Protein AF-X1RA39-F1 (afdb_monomer_lite)

InterPro domains:
  IPR023093 ScpA-like, C-terminal [G3DSA:1.10.10.580] (5-62)

Secondary structure (DSSP, 8-state):
--HHHHHHH-TT--EEEHHHHH-S-HHHHHHHHHHHHHHHHTTSEEEEESSTTPPEEEEEHHHHHHHH--TTHHHHHHHHHHHHHS-HHHHHHHHHHHHHHHSTTTTT--

Sequence (110 aa):
MSTTCHFEENKGKKKVSYTEFVGNNREEKIISFAPLLHLETQKKVWLEQEAHFEEIHIWLKEVYFKHKGDPYADLKEEFEKEIEELDDEKKQRLQEINKDFENPLGEMFG

pLDDT: mean 78.99, std 12.91, range [43.66, 90.62]

Radius of gyration: 20.63 Å; chains: 1; bounding box: 56×27×49 Å

Foldseek 3Di:
DDPVVVCVVCVPPQKDWLCRVQPDDPVSSVVVVVVLVVCVVVVQWPWDDPDPPDIIIIGGNVSCCVPVNDPCPVVVVVVVVVLVPDDPVVVVVVVVVVVCVVCVCPVVPD

Structure (mmCIF, N/CA/C/O backbone):
data_AF-X1RA39-F1
#
_entry.id   AF-X1RA39-F1
#
loop_
_atom_site.group_PDB
_atom_site.id
_atom_site.type_symbol
_atom_site.label_atom_id
_atom_site.label_alt_id
_atom_site.label_comp_id
_atom_site.label_asym_id
_atom_site.label_entity_id
_atom_site.label_seq_id
_atom_site.pdbx_PDB_ins_code
_atom_site.Cartn_x
_atom_site.Cartn_y
_atom_site.Cartn_z
_atom_site.occupancy
_atom_site.B_iso_or_equiv
_atom_site.auth_seq_id
_atom_site.auth_comp_id
_atom_site.auth_asym_id
_atom_site.auth_atom_id
_atom_site.pdbx_PDB_model_num
ATOM 1 N N . MET A 1 1 ? -5.754 -5.634 20.865 1.00 44.84 1 MET A N 1
ATOM 2 C CA . MET A 1 1 ? -5.440 -6.982 20.342 1.00 44.84 1 MET A CA 1
ATOM 3 C C . MET A 1 1 ? -4.268 -6.851 19.382 1.00 44.84 1 MET A C 1
ATOM 5 O O . MET A 1 1 ? -4.281 -5.930 18.578 1.00 44.84 1 MET A O 1
ATOM 9 N N . SER A 1 2 ? -3.231 -7.681 19.520 1.00 43.66 2 SER A N 1
ATOM 10 C CA . SER A 1 2 ? -2.044 -7.631 18.652 1.00 43.66 2 SER A CA 1
ATOM 11 C C . SER A 1 2 ? -2.384 -8.222 17.281 1.00 43.66 2 SER A C 1
ATOM 13 O O . SER A 1 2 ? -2.970 -9.302 17.218 1.00 43.66 2 SER A O 1
ATOM 15 N N . THR A 1 3 ? -2.022 -7.534 16.196 1.00 44.81 3 THR A N 1
ATOM 16 C CA . THR A 1 3 ? -2.280 -7.924 14.792 1.00 44.81 3 THR A CA 1
ATOM 17 C C . THR A 1 3 ? -1.818 -9.341 14.445 1.00 44.81 3 THR A C 1
ATOM 19 O O . THR A 1 3 ? -2.388 -9.974 13.560 1.00 44.81 3 THR A O 1
ATOM 22 N N . THR A 1 4 ? -0.819 -9.859 15.157 1.00 48.59 4 THR A N 1
ATOM 23 C CA . THR A 1 4 ? -0.231 -11.184 14.939 1.00 48.59 4 THR A CA 1
ATOM 24 C C . THR A 1 4 ? -1.196 -12.335 15.256 1.00 48.59 4 THR A C 1
ATOM 26 O O . THR A 1 4 ? -1.247 -13.301 14.503 1.00 48.59 4 THR A O 1
ATOM 29 N N . CYS A 1 5 ? -2.038 -12.218 16.293 1.00 45.53 5 CYS A N 1
ATOM 30 C CA . CYS A 1 5 ? -2.901 -13.326 16.732 1.00 45.53 5 CYS A CA 1
ATOM 31 C C . CYS A 1 5 ? -3.998 -13.679 15.712 1.00 45.53 5 CYS A C 1
ATOM 33 O O . CYS A 1 5 ? -4.297 -14.852 15.509 1.00 45.53 5 CYS A O 1
ATOM 35 N N . HIS A 1 6 ? -4.580 -12.689 15.025 1.00 54.72 6 HIS A N 1
ATOM 36 C CA . HIS A 1 6 ? -5.727 -12.936 14.141 1.00 54.72 6 HIS A CA 1
ATOM 37 C C . HIS A 1 6 ? -5.356 -13.747 12.887 1.00 54.72 6 HIS A C 1
ATOM 39 O O . HIS A 1 6 ? -6.110 -14.629 12.467 1.00 54.72 6 HIS A O 1
ATOM 45 N N . PHE A 1 7 ? -4.177 -13.484 12.313 1.00 56.09 7 PHE A N 1
ATOM 46 C CA . PHE A 1 7 ? -3.678 -14.193 11.130 1.00 56.09 7 PHE A CA 1
ATOM 47 C C . PHE A 1 7 ? -3.027 -15.543 11.469 1.00 56.09 7 PHE A C 1
ATOM 49 O O . PHE A 1 7 ? -3.037 -16.447 10.634 1.00 56.09 7 PHE A O 1
ATOM 56 N N . GLU A 1 8 ? -2.505 -15.715 12.687 1.00 56.22 8 GLU A N 1
ATOM 57 C CA . GLU A 1 8 ? -1.970 -16.999 13.158 1.00 56.22 8 GLU A CA 1
ATOM 58 C C . GLU A 1 8 ? -3.078 -18.009 13.498 1.00 56.22 8 GLU A C 1
ATOM 60 O O . GLU A 1 8 ? -2.957 -19.192 13.168 1.00 56.22 8 GLU A O 1
ATOM 65 N N . GLU A 1 9 ? -4.184 -17.549 14.094 1.00 51.72 9 GLU A N 1
ATOM 66 C CA . GLU A 1 9 ? -5.324 -18.396 14.475 1.00 51.72 9 GLU A CA 1
ATOM 67 C C . GLU A 1 9 ? -6.220 -18.766 13.282 1.00 51.72 9 GLU A C 1
ATOM 69 O O . GLU A 1 9 ? -6.825 -19.838 13.266 1.00 51.72 9 GLU A O 1
ATOM 74 N N . ASN A 1 10 ? -6.262 -17.934 12.235 1.00 54.22 10 ASN A N 1
ATOM 75 C CA . ASN A 1 10 ? -7.039 -18.186 11.023 1.00 54.22 10 ASN A CA 1
ATOM 76 C C . ASN A 1 10 ? -6.136 -18.376 9.798 1.00 54.22 10 ASN A C 1
ATOM 78 O O . ASN A 1 10 ? -6.217 -17.612 8.838 1.00 54.22 10 ASN A O 1
ATOM 82 N N . LYS A 1 11 ? -5.349 -19.460 9.769 1.00 50.12 11 LYS A N 1
ATOM 83 C CA . LYS A 1 11 ? -4.498 -19.856 8.619 1.00 50.12 11 LYS A CA 1
ATOM 84 C C . LYS A 1 11 ? -5.218 -19.914 7.254 1.00 50.12 11 LYS A C 1
ATOM 86 O O . LYS A 1 11 ? -4.559 -20.001 6.220 1.00 50.12 11 LYS A O 1
ATOM 91 N N . GLY A 1 12 ? -6.555 -19.887 7.235 1.00 50.47 12 GLY A N 1
ATOM 92 C CA . GLY A 1 12 ? -7.385 -19.809 6.029 1.00 50.47 12 GLY A CA 1
ATOM 93 C C . GLY A 1 12 ? -7.980 -18.427 5.706 1.00 50.47 12 GLY A C 1
ATOM 94 O O . GLY A 1 12 ? -8.373 -18.217 4.558 1.00 50.47 12 GLY A O 1
ATOM 95 N N . LYS A 1 13 ? -8.048 -17.477 6.656 1.00 54.97 13 LYS A N 1
ATOM 96 C CA . LYS A 1 13 ? -8.584 -16.128 6.404 1.00 54.97 13 LYS A CA 1
ATOM 97 C C . LYS A 1 13 ? -7.475 -15.232 5.863 1.00 54.97 13 LYS A C 1
ATOM 99 O O . LYS A 1 13 ? -6.593 -14.770 6.574 1.00 54.97 13 LYS A O 1
ATOM 104 N N . LYS A 1 14 ? -7.534 -15.013 4.555 1.00 65.56 14 LYS A N 1
ATOM 105 C CA . LYS A 1 14 ? -6.525 -14.288 3.769 1.00 65.56 14 LYS A CA 1
ATOM 106 C C . LYS A 1 14 ? -6.702 -12.767 3.797 1.00 65.56 14 LYS A C 1
ATOM 108 O O . LYS A 1 14 ? -5.810 -12.051 3.352 1.00 65.56 14 LYS A O 1
ATOM 113 N N . LYS A 1 15 ? -7.837 -12.308 4.330 1.00 74.94 15 LYS A N 1
ATOM 114 C CA . LYS A 1 15 ? -8.224 -10.908 4.489 1.00 74.94 15 LYS A CA 1
ATOM 115 C C . LYS A 1 15 ? -9.058 -10.732 5.756 1.00 74.94 15 LYS A C 1
ATOM 117 O O . LYS A 1 15 ? -9.774 -11.659 6.138 1.00 74.94 15 LYS A O 1
ATOM 122 N N . VAL A 1 16 ? -8.994 -9.547 6.350 1.00 86.25 16 VAL A N 1
ATOM 123 C CA . VAL A 1 16 ? -9.861 -9.108 7.455 1.00 86.25 16 VAL A CA 1
ATOM 124 C C . VAL A 1 16 ? -10.487 -7.768 7.075 1.00 86.25 16 VAL A C 1
ATOM 126 O O . VAL A 1 16 ? -9.822 -6.946 6.441 1.00 86.25 16 VAL A O 1
ATOM 129 N N . SER A 1 17 ? -11.765 -7.551 7.391 1.00 88.12 17 SER A N 1
ATOM 130 C CA . SER A 1 17 ? -12.368 -6.232 7.181 1.00 88.12 17 SER A CA 1
ATOM 131 C C . SER A 1 17 ? -11.874 -5.258 8.246 1.00 88.12 17 SER A C 1
ATOM 133 O O . SER A 1 17 ? -11.597 -5.631 9.389 1.00 88.12 17 SER A O 1
ATOM 135 N N . TYR A 1 18 ? -11.756 -3.990 7.882 1.00 88.62 18 TYR A N 1
ATOM 136 C CA . TYR A 1 18 ? -11.321 -2.949 8.797 1.00 88.62 18 TYR A CA 1
ATOM 137 C C . TYR A 1 18 ? -12.295 -2.798 9.975 1.00 88.62 18 TYR A C 1
ATOM 139 O O . TYR A 1 18 ? -11.864 -2.670 11.124 1.00 88.62 18 TYR A O 1
ATOM 147 N N . THR A 1 19 ? -13.600 -2.919 9.716 1.00 88.12 19 THR A N 1
ATOM 148 C CA . THR A 1 19 ? -14.624 -2.956 10.768 1.00 88.12 19 THR A CA 1
ATOM 149 C C . THR A 1 19 ? -14.457 -4.145 11.730 1.00 88.12 19 THR A C 1
ATOM 151 O O . THR A 1 19 ? -14.624 -3.959 12.934 1.00 88.12 19 THR A O 1
ATOM 154 N N . GLU A 1 20 ? -14.088 -5.343 11.254 1.00 86.38 20 GLU A N 1
ATOM 155 C CA . GLU A 1 20 ? -13.796 -6.506 12.121 1.00 86.38 20 GLU A CA 1
ATOM 156 C C . GLU A 1 20 ? -12.519 -6.286 12.944 1.00 86.38 20 GLU A C 1
ATOM 158 O O . GLU A 1 20 ? -12.461 -6.670 14.110 1.00 86.38 20 GLU A O 1
ATOM 163 N N . PHE A 1 21 ? -11.511 -5.633 12.359 1.00 84.50 21 PHE A N 1
ATOM 164 C CA . PHE A 1 21 ? -10.217 -5.408 13.001 1.00 84.50 21 PHE A CA 1
ATOM 165 C C . PHE A 1 21 ? -10.268 -4.372 14.134 1.00 84.50 21 PHE A C 1
ATOM 167 O O . PHE A 1 21 ? -9.655 -4.577 15.183 1.00 84.50 21 PHE A O 1
ATOM 174 N N . VAL A 1 22 ? -10.978 -3.260 13.928 1.00 84.94 22 VAL A N 1
ATOM 175 C CA . VAL A 1 22 ? -11.016 -2.144 14.889 1.00 84.94 22 VAL A CA 1
ATOM 176 C C . VAL A 1 22 ? -12.275 -2.155 15.757 1.00 84.94 22 VAL A C 1
ATOM 178 O O . VAL A 1 22 ? -12.256 -1.666 16.882 1.00 84.94 22 VAL A O 1
ATOM 181 N N . GLY A 1 23 ? -13.377 -2.715 15.261 1.00 82.75 23 GLY A N 1
ATOM 182 C CA . GLY A 1 23 ? -14.676 -2.666 15.925 1.00 82.75 23 GLY A CA 1
ATOM 183 C C . GLY A 1 23 ? -15.468 -1.386 15.626 1.00 82.75 23 GLY A C 1
ATOM 184 O O . GLY A 1 23 ? -15.256 -0.696 14.627 1.00 82.75 23 GLY A O 1
ATOM 185 N N . ASN A 1 24 ? -16.442 -1.075 16.489 1.00 79.44 24 ASN A N 1
ATOM 186 C CA . ASN A 1 24 ? -17.454 -0.037 16.236 1.00 79.44 24 ASN A CA 1
ATOM 187 C C . ASN A 1 24 ? -17.177 1.324 16.893 1.00 79.44 24 ASN A C 1
ATOM 189 O O . ASN A 1 24 ? -17.959 2.256 16.696 1.00 79.44 24 ASN A O 1
ATOM 193 N N . ASN A 1 25 ? -16.083 1.481 17.641 1.00 87.88 25 ASN A N 1
ATOM 194 C CA . ASN A 1 25 ? -15.762 2.758 18.271 1.00 87.88 25 ASN A CA 1
ATOM 195 C C . ASN A 1 25 ? -15.141 3.736 17.255 1.00 87.88 25 ASN A C 1
ATOM 197 O O . ASN A 1 25 ? -14.152 3.434 16.588 1.00 87.88 25 ASN A O 1
ATOM 201 N N . ARG A 1 26 ? -15.720 4.937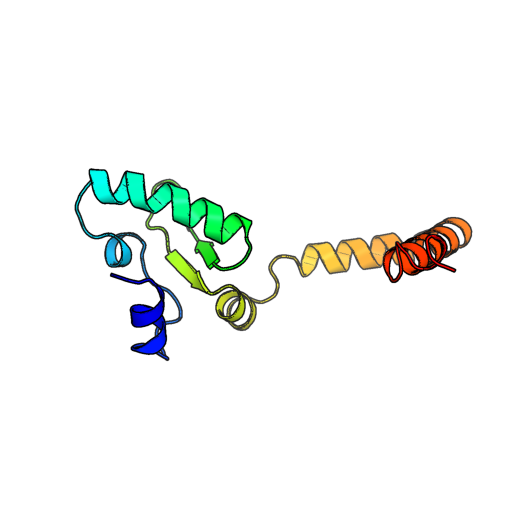 17.142 1.00 85.00 26 ARG A N 1
ATOM 202 C CA . ARG A 1 26 ? -15.269 5.983 16.213 1.00 85.00 26 ARG A CA 1
ATOM 203 C C . ARG A 1 26 ? -13.840 6.447 16.498 1.00 85.00 26 ARG A C 1
ATOM 205 O O . ARG A 1 26 ? -13.092 6.697 15.557 1.00 85.00 26 ARG A O 1
ATOM 212 N N . GLU A 1 27 ? -13.472 6.584 17.766 1.00 88.06 27 GLU A N 1
ATOM 213 C CA . GLU A 1 27 ? -12.137 7.052 18.154 1.00 88.06 27 GLU A CA 1
ATOM 214 C C . GLU A 1 27 ? -11.077 6.008 17.806 1.00 88.06 27 GLU A C 1
ATOM 216 O O . GLU A 1 27 ? -10.061 6.331 17.191 1.00 88.06 27 GLU A O 1
ATOM 221 N N . GLU A 1 28 ? -11.362 4.739 18.101 1.00 85.44 28 GLU A N 1
ATOM 222 C CA . GLU A 1 28 ? -10.470 3.627 17.773 1.00 85.44 28 GLU A CA 1
ATOM 223 C C . GLU A 1 28 ? -10.277 3.484 16.267 1.00 85.44 28 GLU A C 1
ATOM 225 O O . GLU A 1 28 ? -9.152 3.226 15.840 1.00 85.44 28 GLU A O 1
ATOM 230 N N . LYS A 1 29 ? -11.319 3.730 15.455 1.00 86.25 29 LYS A N 1
ATOM 231 C CA . LYS A 1 29 ? -11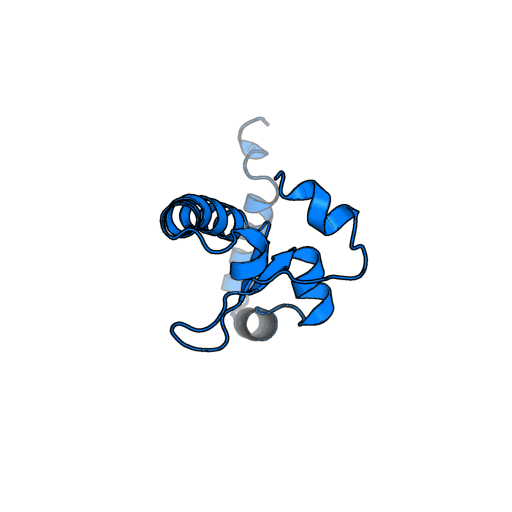.196 3.798 13.989 1.00 86.25 29 LYS A CA 1
ATOM 232 C C . LYS A 1 29 ? -10.140 4.827 13.589 1.00 86.25 29 LYS A C 1
ATOM 234 O O . LYS A 1 29 ? -9.129 4.486 12.981 1.00 86.25 29 LYS A O 1
ATOM 239 N N . ILE A 1 30 ? -10.301 6.075 14.015 1.00 86.31 30 ILE A N 1
ATOM 240 C CA . ILE A 1 30 ? -9.368 7.150 13.642 1.00 86.31 30 ILE A CA 1
ATOM 241 C C . ILE A 1 30 ? -7.933 6.818 14.083 1.00 86.31 30 ILE A C 1
ATOM 243 O O . ILE A 1 30 ? -7.002 6.924 13.283 1.00 86.31 30 ILE A O 1
ATOM 247 N N . ILE A 1 31 ? -7.760 6.360 15.325 1.00 88.38 31 ILE A N 1
ATOM 248 C CA . ILE A 1 31 ? -6.442 6.051 15.896 1.00 88.38 31 ILE A CA 1
ATOM 249 C C . ILE A 1 31 ? -5.792 4.854 15.195 1.00 88.38 31 ILE A C 1
ATOM 251 O O . ILE A 1 31 ? -4.585 4.866 14.968 1.00 88.38 31 ILE A O 1
ATOM 255 N N . SER A 1 32 ? -6.572 3.839 14.821 1.00 86.88 32 SER A N 1
ATOM 256 C CA . SER A 1 32 ? -6.069 2.623 14.169 1.00 86.88 32 SER A CA 1
ATOM 257 C C . SER A 1 32 ? -5.817 2.807 12.674 1.00 86.88 32 SER A C 1
ATOM 259 O O . SER A 1 32 ? -5.061 2.040 12.081 1.00 86.88 32 SER A O 1
ATOM 261 N N . PHE A 1 33 ? -6.417 3.821 12.044 1.00 89.50 33 PHE A N 1
ATOM 262 C CA . PHE A 1 33 ? -6.252 4.051 10.610 1.00 89.50 33 PHE A CA 1
ATOM 263 C C . PHE A 1 33 ? -4.851 4.559 10.254 1.00 89.50 33 PHE A C 1
ATOM 265 O O . PHE A 1 33 ? -4.205 4.024 9.355 1.00 89.50 33 PHE A O 1
ATOM 272 N N . ALA A 1 34 ? -4.339 5.540 11.002 1.00 89.25 34 ALA A N 1
ATOM 273 C CA . ALA A 1 34 ? -2.998 6.080 10.785 1.00 89.25 34 ALA A CA 1
ATOM 274 C C . ALA A 1 34 ? -1.894 4.997 10.779 1.00 89.25 34 ALA A C 1
ATOM 276 O O . ALA A 1 34 ? -1.141 4.940 9.805 1.00 89.25 34 ALA A O 1
ATOM 277 N N . PRO A 1 35 ? -1.768 4.105 11.781 1.00 90.12 35 PRO A N 1
ATOM 278 C CA . PRO A 1 35 ? -0.745 3.063 11.762 1.00 90.12 35 PRO A CA 1
ATOM 279 C C . PRO A 1 35 ? -0.949 2.040 10.635 1.00 90.12 35 PRO A C 1
ATOM 281 O O . PRO A 1 35 ? 0.043 1.540 10.109 1.00 90.12 35 PRO A O 1
ATOM 284 N N . LEU A 1 36 ? -2.185 1.759 10.201 1.00 89.38 36 LEU A N 1
ATOM 285 C CA . LEU A 1 36 ? -2.426 0.887 9.043 1.00 89.38 36 LEU A CA 1
ATOM 286 C C . LEU A 1 36 ? -1.884 1.488 7.742 1.00 89.38 36 L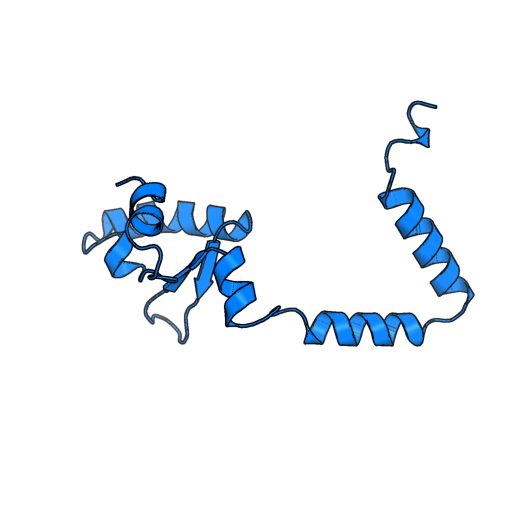EU A C 1
ATOM 288 O O . LEU A 1 36 ? -1.226 0.775 6.988 1.00 89.38 36 LEU A O 1
ATOM 292 N N . LEU A 1 37 ? -2.054 2.796 7.525 1.00 90.00 37 LEU A N 1
ATOM 293 C CA . LEU A 1 37 ? -1.448 3.494 6.382 1.00 90.00 37 LEU A CA 1
ATOM 294 C C . LEU A 1 37 ? 0.087 3.422 6.406 1.00 90.00 37 LEU A C 1
ATOM 296 O O . LEU A 1 37 ? 0.735 3.250 5.372 1.00 90.00 37 LEU A O 1
ATOM 300 N N . HIS A 1 38 ? 0.692 3.503 7.595 1.00 90.50 38 HIS A N 1
ATOM 301 C CA . HIS A 1 38 ? 2.141 3.340 7.735 1.00 90.50 38 HIS A CA 1
ATOM 302 C C . HIS A 1 38 ? 2.576 1.907 7.397 1.00 90.50 38 HIS A C 1
ATOM 304 O O . HIS A 1 38 ? 3.604 1.714 6.749 1.00 90.50 38 HIS A O 1
ATOM 310 N N . LEU A 1 39 ? 1.802 0.896 7.801 1.00 88.44 39 LEU A N 1
ATOM 311 C CA . LEU A 1 39 ? 2.086 -0.508 7.487 1.00 88.44 39 LEU A CA 1
ATOM 312 C C . LEU A 1 39 ? 1.941 -0.815 5.991 1.00 88.44 39 LEU A C 1
ATOM 314 O O . LEU A 1 39 ? 2.728 -1.601 5.454 1.00 88.44 39 LEU A O 1
ATOM 318 N N . GLU A 1 40 ? 0.972 -0.194 5.320 1.00 87.44 40 GLU A N 1
ATOM 319 C CA . GLU A 1 40 ? 0.818 -0.269 3.866 1.00 87.44 40 GLU A CA 1
ATOM 320 C C . GLU A 1 40 ? 2.003 0.390 3.153 1.00 87.44 40 GLU A C 1
ATOM 322 O O . GLU A 1 40 ? 2.627 -0.225 2.288 1.00 87.44 40 GLU A O 1
ATOM 327 N N . THR A 1 41 ? 2.404 1.587 3.593 1.00 87.75 41 THR A N 1
ATOM 328 C CA . THR A 1 41 ? 3.592 2.288 3.072 1.00 87.75 41 THR A CA 1
ATOM 329 C C . THR A 1 41 ? 4.866 1.452 3.248 1.00 87.75 41 THR A C 1
ATOM 331 O O . THR A 1 41 ? 5.707 1.380 2.353 1.00 87.75 41 THR A O 1
ATOM 334 N N . GLN A 1 42 ? 4.997 0.743 4.375 1.00 88.38 42 GLN A N 1
ATOM 335 C CA . GLN A 1 42 ? 6.088 -0.208 4.632 1.00 88.38 42 GLN A CA 1
ATOM 336 C C . GLN A 1 42 ? 5.961 -1.520 3.844 1.00 88.38 42 GLN A C 1
ATOM 338 O O . GLN A 1 42 ? 6.783 -2.422 4.015 1.00 88.38 42 GLN A O 1
ATOM 343 N N . LYS A 1 43 ? 4.943 -1.649 2.988 1.00 83.44 43 LYS A N 1
ATOM 344 C CA . LYS A 1 43 ? 4.666 -2.823 2.164 1.00 83.44 43 LYS A CA 1
ATOM 345 C C . LYS A 1 43 ? 4.520 -4.108 2.993 1.00 83.44 43 LYS A C 1
ATOM 347 O O . LYS A 1 43 ? 4.936 -5.172 2.540 1.00 83.44 43 LYS A O 1
ATOM 352 N N . LYS A 1 44 ? 3.966 -4.029 4.207 1.00 83.88 44 LYS A N 1
ATOM 353 C CA . LYS A 1 44 ? 3.687 -5.207 5.057 1.00 83.88 44 LYS A CA 1
ATOM 354 C C . LYS A 1 44 ? 2.270 -5.728 4.848 1.00 83.88 44 LYS A C 1
ATOM 356 O O . LYS A 1 44 ? 2.038 -6.936 4.810 1.00 83.88 44 LYS A O 1
ATOM 361 N N . VAL A 1 45 ? 1.340 -4.799 4.679 1.00 86.56 45 VAL A N 1
ATOM 362 C CA . VAL A 1 45 ? -0.069 -5.067 4.401 1.00 86.56 45 VAL A CA 1
ATOM 363 C C . VAL A 1 45 ? -0.469 -4.378 3.104 1.00 86.56 45 VAL A C 1
ATOM 365 O O . VAL A 1 45 ? 0.252 -3.514 2.610 1.00 86.56 45 VAL A O 1
ATOM 368 N N . TRP A 1 46 ? -1.602 -4.784 2.556 1.00 87.19 46 TRP A N 1
ATOM 369 C CA . TRP A 1 46 ? -2.227 -4.164 1.400 1.00 87.19 46 TRP A CA 1
ATOM 370 C C . TRP A 1 46 ? -3.660 -3.800 1.775 1.00 87.19 46 TRP A C 1
ATOM 372 O O . TRP A 1 46 ? -4.392 -4.668 2.263 1.00 87.19 46 TRP A O 1
ATOM 382 N N . LEU A 1 47 ? -4.042 -2.534 1.604 1.00 89.31 47 LEU A N 1
ATOM 383 C CA . LEU A 1 47 ? -5.406 -2.082 1.850 1.00 89.31 47 LEU A CA 1
ATOM 384 C C . LEU A 1 47 ? -6.160 -2.080 0.520 1.00 89.31 47 LEU A C 1
ATOM 386 O O . LEU A 1 47 ? -5.720 -1.509 -0.471 1.00 89.31 47 LEU A O 1
ATOM 390 N N . GLU A 1 48 ? -7.300 -2.756 0.483 1.00 88.06 48 GLU A N 1
ATOM 391 C CA . GLU A 1 48 ? -8.148 -2.844 -0.701 1.00 88.06 48 GLU A CA 1
ATOM 392 C C . GLU A 1 48 ? -9.511 -2.216 -0.406 1.00 88.06 48 GLU A C 1
ATOM 394 O O . GLU A 1 48 ? -10.167 -2.572 0.573 1.00 88.06 48 GLU A O 1
ATOM 399 N N . GLN A 1 49 ? -9.940 -1.296 -1.268 1.00 90.31 49 GLN A N 1
ATOM 400 C CA . GLN A 1 49 ? -11.248 -0.653 -1.213 1.00 90.31 49 GLN A CA 1
ATOM 401 C C . GLN A 1 49 ? -11.853 -0.663 -2.622 1.00 90.31 49 GLN A C 1
ATOM 403 O O . GLN A 1 49 ? -11.277 -0.095 -3.546 1.00 90.31 49 GLN A O 1
ATOM 408 N N . GLU A 1 50 ? -12.998 -1.329 -2.792 1.00 86.75 50 GLU A N 1
ATOM 409 C CA . GLU A 1 50 ? -13.625 -1.520 -4.112 1.00 86.75 50 GLU A CA 1
ATOM 410 C C . GLU A 1 50 ? -14.333 -0.254 -4.630 1.00 86.75 50 GLU A C 1
ATOM 412 O O . GLU A 1 50 ? -14.351 -0.014 -5.835 1.00 86.75 50 GLU A O 1
ATOM 417 N N . ALA A 1 51 ? -14.889 0.577 -3.739 1.00 89.81 51 ALA A N 1
ATOM 418 C CA . ALA A 1 51 ? -15.562 1.830 -4.092 1.00 89.81 51 ALA A CA 1
ATOM 419 C C . ALA A 1 51 ? -15.355 2.921 -3.025 1.00 89.81 51 ALA A C 1
ATOM 421 O O . ALA A 1 51 ? -14.981 2.647 -1.884 1.00 89.81 51 ALA A O 1
ATOM 422 N N . HIS A 1 52 ? -15.599 4.184 -3.385 1.00 87.25 52 HIS A N 1
ATOM 423 C CA . HIS A 1 52 ? -15.454 5.299 -2.447 1.00 87.25 52 HIS A CA 1
ATOM 424 C C . HIS A 1 52 ? -16.343 5.116 -1.213 1.00 87.25 52 HIS A C 1
ATOM 426 O O . HIS A 1 52 ? -17.544 4.904 -1.340 1.00 87.25 52 HIS A O 1
ATOM 432 N N . PHE A 1 53 ? -15.744 5.267 -0.028 1.00 85.56 53 PHE A N 1
ATOM 433 C CA . PHE A 1 53 ? -16.405 5.113 1.277 1.00 85.56 53 PHE A CA 1
ATOM 434 C C . PHE A 1 53 ? -16.951 3.707 1.578 1.00 85.56 53 PHE A C 1
ATOM 436 O O . PHE A 1 53 ? -17.676 3.543 2.557 1.00 85.56 53 PHE A O 1
ATOM 443 N N . GLU A 1 54 ? -16.566 2.701 0.792 1.00 89.94 54 GLU A N 1
ATOM 444 C CA . GLU A 1 54 ? -16.865 1.300 1.085 1.00 89.94 54 GLU A CA 1
ATOM 445 C C . GLU A 1 54 ? -15.903 0.708 2.122 1.00 89.94 54 GLU A C 1
ATOM 447 O O . GLU A 1 54 ? -14.904 1.319 2.524 1.00 89.94 54 GLU A O 1
ATOM 452 N N . GLU A 1 55 ? -16.219 -0.513 2.550 1.00 89.81 55 GLU A N 1
ATOM 453 C CA . GLU A 1 55 ? -15.420 -1.283 3.499 1.00 89.81 55 GLU A CA 1
ATOM 454 C C . GLU A 1 55 ? -13.983 -1.496 2.997 1.00 89.81 55 GLU A C 1
ATOM 456 O O . GLU A 1 55 ? -13.736 -1.851 1.841 1.00 89.81 55 GLU A O 1
ATOM 461 N N . ILE A 1 56 ? -13.028 -1.318 3.910 1.00 90.62 56 ILE A N 1
ATOM 462 C CA . ILE A 1 56 ? -11.607 -1.508 3.629 1.00 90.62 56 ILE A CA 1
ATOM 463 C C . ILE A 1 56 ? -11.233 -2.928 4.035 1.00 90.62 56 ILE A C 1
ATOM 465 O O . ILE A 1 56 ? -11.442 -3.344 5.174 1.00 90.62 56 ILE A O 1
ATOM 469 N N . HIS A 1 57 ? -10.646 -3.675 3.112 1.00 90.00 57 HIS A N 1
ATOM 470 C CA . HIS A 1 57 ? -10.121 -5.006 3.367 1.00 90.00 57 HIS A CA 1
ATOM 471 C C . HIS A 1 57 ? -8.611 -4.940 3.564 1.00 90.00 57 HIS A C 1
ATOM 473 O O . HIS A 1 57 ? -7.885 -4.386 2.743 1.00 90.00 57 HIS A O 1
ATOM 479 N N . ILE A 1 58 ? -8.132 -5.529 4.655 1.00 88.94 58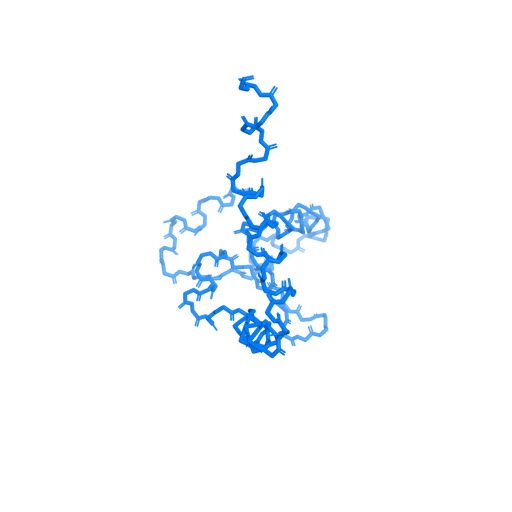 ILE A N 1
ATOM 480 C CA . ILE A 1 58 ? -6.714 -5.587 4.999 1.00 88.94 58 ILE A CA 1
ATOM 481 C C . ILE A 1 58 ? -6.187 -6.966 4.611 1.00 88.94 58 ILE A C 1
ATOM 483 O O . ILE A 1 58 ? -6.668 -7.993 5.103 1.00 88.94 58 ILE A O 1
ATOM 487 N N . TRP A 1 59 ? -5.168 -6.985 3.759 1.00 85.06 59 TRP A N 1
ATOM 488 C CA . TRP A 1 59 ? -4.491 -8.190 3.296 1.00 85.06 59 TRP A CA 1
ATOM 489 C C . TRP A 1 59 ? -3.038 -8.212 3.762 1.00 85.06 59 TRP A C 1
ATOM 491 O O . TRP A 1 59 ? -2.383 -7.175 3.855 1.00 85.06 59 TRP A O 1
ATOM 501 N N . LEU A 1 60 ? -2.487 -9.407 3.975 1.00 83.81 60 LEU A N 1
ATOM 502 C CA . LEU A 1 60 ? -1.035 -9.572 4.027 1.00 83.81 60 LEU A CA 1
ATOM 503 C C . LEU A 1 60 ? -0.488 -9.529 2.601 1.00 83.81 60 LEU A C 1
ATOM 505 O O . LEU A 1 60 ? -0.987 -10.237 1.724 1.00 83.81 60 LEU A O 1
ATOM 509 N N . LYS A 1 61 ? 0.560 -8.736 2.368 1.00 75.81 61 LYS A N 1
ATOM 510 C CA . LYS A 1 61 ? 1.105 -8.511 1.020 1.00 75.81 61 LYS A CA 1
ATOM 511 C C . LYS A 1 61 ? 1.485 -9.811 0.301 1.00 75.81 61 LYS A C 1
ATOM 513 O O . LYS A 1 61 ? 1.152 -9.999 -0.865 1.00 75.81 61 LYS A O 1
ATOM 518 N N . GLU A 1 62 ? 2.141 -10.731 1.007 1.00 72.50 62 GLU 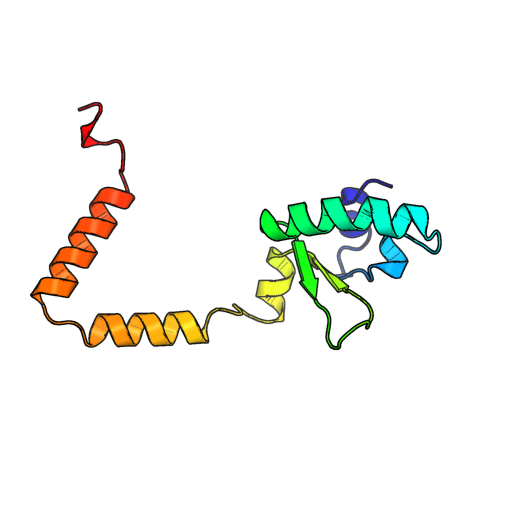A N 1
ATOM 519 C CA . GLU A 1 62 ? 2.542 -12.032 0.452 1.00 72.50 62 GLU A CA 1
ATOM 520 C C . GLU A 1 62 ? 1.350 -12.871 -0.018 1.00 72.50 62 GLU A C 1
ATOM 522 O O . GLU A 1 62 ? 1.451 -13.638 -0.974 1.00 72.50 62 GLU A O 1
ATOM 527 N N . VAL A 1 63 ? 0.215 -12.735 0.666 1.00 73.69 63 VAL A N 1
ATOM 528 C CA . VAL A 1 63 ? -1.018 -13.454 0.346 1.00 73.69 63 VAL A CA 1
ATOM 529 C C . VAL A 1 63 ? -1.742 -12.771 -0.808 1.00 73.69 63 VAL A C 1
ATOM 531 O O . VAL A 1 63 ? -2.237 -13.464 -1.694 1.00 73.69 63 VAL A O 1
ATOM 534 N N . TYR A 1 64 ? -1.757 -11.437 -0.828 1.00 71.69 64 TYR A N 1
ATOM 535 C CA . TYR A 1 64 ? -2.356 -10.649 -1.901 1.00 71.69 64 TYR A CA 1
ATOM 536 C C . TYR A 1 64 ? -1.733 -10.992 -3.260 1.00 71.69 64 TYR A C 1
ATOM 538 O O . TYR A 1 64 ? -2.449 -11.399 -4.173 1.00 71.69 64 TYR A O 1
ATOM 546 N N . PHE A 1 65 ? -0.400 -10.967 -3.368 1.00 69.94 65 PHE A N 1
ATOM 547 C CA . PHE A 1 65 ? 0.283 -11.295 -4.625 1.00 69.94 65 PHE A CA 1
ATOM 548 C C . PHE A 1 65 ? 0.076 -12.742 -5.078 1.00 69.94 65 PHE A C 1
ATOM 550 O O . PHE A 1 65 ? -0.062 -12.999 -6.269 1.00 69.94 65 PHE A O 1
ATOM 557 N N . LYS A 1 66 ? -0.013 -13.697 -4.144 1.00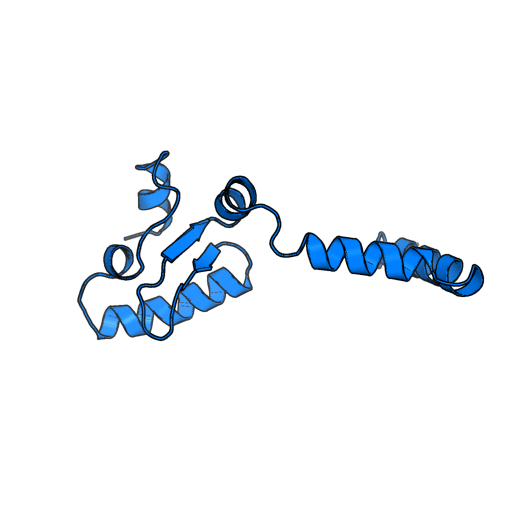 68.25 66 LYS A N 1
ATOM 558 C CA . LYS A 1 66 ? -0.317 -15.099 -4.482 1.00 68.25 66 LYS A CA 1
ATOM 559 C C . LYS A 1 66 ? -1.743 -15.295 -5.003 1.00 68.25 66 LYS A C 1
ATOM 561 O O . LYS A 1 66 ? -1.990 -16.272 -5.702 1.00 68.25 66 LYS A O 1
ATOM 566 N N . HIS A 1 67 ? -2.679 -14.421 -4.632 1.00 67.12 67 HIS A N 1
ATOM 567 C CA . HIS A 1 67 ? -4.099 -14.570 -4.958 1.00 67.12 67 HIS A CA 1
ATOM 568 C C . HIS A 1 67 ? -4.579 -13.722 -6.127 1.00 67.12 67 HIS A C 1
ATOM 570 O O . HIS A 1 67 ? -5.425 -14.194 -6.883 1.00 67.12 67 HIS A O 1
ATOM 576 N N . LYS A 1 68 ? -4.083 -12.491 -6.254 1.00 70.31 68 LYS A N 1
ATOM 577 C CA . LYS A 1 68 ? -4.471 -11.561 -7.320 1.00 70.31 68 LYS A CA 1
ATOM 578 C C . LYS A 1 68 ? -3.399 -11.373 -8.394 1.00 70.31 68 LYS A C 1
ATOM 580 O O . LYS A 1 68 ? -3.697 -10.779 -9.420 1.00 70.31 68 LYS A O 1
ATOM 585 N N . GLY A 1 69 ? -2.200 -11.920 -8.193 1.00 72.00 69 GLY A N 1
ATOM 586 C CA . GLY A 1 69 ? -1.056 -11.690 -9.073 1.00 72.00 69 GLY A CA 1
ATOM 587 C C . GLY A 1 69 ? -0.282 -10.429 -8.694 1.00 72.00 69 GLY A C 1
ATOM 588 O O . GLY A 1 69 ? -0.582 -9.767 -7.697 1.00 72.00 69 GLY A O 1
ATOM 589 N N . ASP A 1 70 ? 0.755 -10.126 -9.471 1.00 73.12 70 ASP A N 1
ATOM 590 C CA . ASP A 1 70 ? 1.509 -8.884 -9.326 1.00 73.12 70 ASP A CA 1
ATOM 591 C C . ASP A 1 70 ? 0.696 -7.732 -9.947 1.00 73.12 70 ASP A C 1
ATOM 593 O O . ASP A 1 70 ? 0.495 -7.733 -11.161 1.00 73.12 70 ASP A O 1
ATOM 597 N N . PRO A 1 71 ? 0.219 -6.747 -9.162 1.00 71.38 71 PRO A N 1
ATOM 598 C CA . PRO A 1 71 ? -0.536 -5.611 -9.691 1.00 71.38 71 PRO A CA 1
ATOM 599 C C . PRO A 1 71 ? 0.306 -4.713 -10.605 1.00 71.38 71 PRO A C 1
ATOM 601 O O . PRO A 1 71 ? -0.242 -3.840 -11.266 1.00 71.38 71 PRO A O 1
ATOM 604 N N . TYR A 1 72 ? 1.626 -4.908 -10.636 1.00 79.19 72 TYR A N 1
ATOM 605 C CA . TYR A 1 72 ? 2.544 -4.199 -11.518 1.00 79.19 72 TYR A CA 1
ATOM 606 C C . TYR A 1 72 ? 2.977 -5.045 -12.718 1.00 79.19 72 TYR A C 1
ATOM 608 O O . TYR A 1 72 ? 3.922 -4.655 -13.394 1.00 79.19 72 TYR A O 1
ATOM 616 N N . ALA A 1 73 ? 2.348 -6.200 -12.969 1.00 80.75 73 ALA A N 1
ATOM 617 C CA . ALA A 1 73 ? 2.717 -7.079 -14.080 1.00 80.75 73 ALA A CA 1
ATOM 618 C C . ALA A 1 73 ? 2.672 -6.343 -15.427 1.00 80.75 73 ALA A C 1
ATOM 620 O O . ALA A 1 73 ? 3.674 -6.332 -16.134 1.00 80.75 73 ALA A O 1
ATOM 621 N N . ASP A 1 74 ? 1.565 -5.655 -15.714 1.00 80.00 74 ASP A N 1
ATOM 622 C CA . ASP A 1 74 ? 1.386 -4.916 -16.969 1.00 80.00 74 ASP A CA 1
ATOM 623 C C . ASP A 1 74 ? 2.437 -3.806 -17.111 1.00 80.00 74 ASP A C 1
ATOM 625 O O . ASP A 1 74 ? 3.082 -3.674 -18.146 1.00 80.00 74 ASP A O 1
ATOM 629 N N . LEU A 1 75 ? 2.684 -3.062 -16.027 1.00 83.50 75 LEU A N 1
ATOM 630 C CA . LEU A 1 75 ? 3.690 -2.001 -16.010 1.00 83.50 75 LEU A CA 1
ATOM 631 C C . LEU A 1 75 ? 5.106 -2.552 -16.217 1.00 83.50 75 LEU A C 1
ATOM 633 O O . LEU A 1 75 ? 5.909 -1.925 -16.897 1.00 83.50 75 LEU A O 1
ATOM 637 N N . LYS A 1 76 ? 5.430 -3.710 -15.630 1.00 83.31 76 LYS A N 1
ATOM 638 C CA . LYS A 1 76 ? 6.722 -4.374 -15.842 1.00 83.31 76 LYS A CA 1
ATOM 639 C C . LYS A 1 76 ? 6.884 -4.810 -17.290 1.00 83.31 76 LYS A C 1
ATOM 641 O O . LYS A 1 76 ? 7.946 -4.586 -17.851 1.00 83.31 76 LYS A O 1
ATOM 646 N N . GLU A 1 77 ? 5.841 -5.383 -17.883 1.00 85.81 77 GLU A N 1
ATOM 647 C CA . GLU A 1 77 ? 5.861 -5.806 -19.282 1.00 85.81 77 GLU A CA 1
ATOM 648 C C . GLU A 1 77 ? 6.035 -4.608 -20.231 1.00 85.81 77 GLU A C 1
ATOM 650 O O . GLU A 1 77 ? 6.815 -4.675 -21.180 1.00 85.81 77 GLU A O 1
ATOM 655 N N . GLU A 1 78 ? 5.353 -3.489 -19.971 1.00 86.88 78 GLU A N 1
ATOM 656 C CA . GLU A 1 78 ? 5.557 -2.237 -20.711 1.00 86.88 78 GLU A CA 1
ATOM 657 C C . GLU A 1 78 ? 6.994 -1.722 -20.570 1.00 86.88 78 GLU A C 1
ATOM 659 O O . GLU A 1 78 ? 7.624 -1.370 -21.565 1.00 86.88 78 GLU A O 1
ATOM 664 N N . PHE A 1 79 ? 7.536 -1.738 -19.352 1.00 87.88 79 PHE A N 1
ATOM 665 C CA . PHE A 1 79 ? 8.897 -1.282 -19.078 1.00 87.88 79 PHE A CA 1
ATOM 666 C C . PHE A 1 79 ? 9.955 -2.162 -19.761 1.00 87.88 79 PHE A C 1
ATOM 668 O O . PHE A 1 79 ? 10.941 -1.653 -20.288 1.00 87.88 79 PHE A O 1
ATOM 675 N N . GLU A 1 80 ? 9.751 -3.482 -19.786 1.00 88.06 80 GLU A N 1
ATOM 676 C CA . GLU A 1 80 ? 10.620 -4.429 -20.494 1.00 88.06 80 GLU A CA 1
ATOM 677 C C . GLU A 1 80 ? 10.625 -4.165 -22.005 1.00 88.06 80 GLU A C 1
ATOM 679 O O . GLU A 1 80 ? 11.698 -4.088 -22.604 1.00 88.06 80 GLU A O 1
ATOM 684 N N . LYS A 1 81 ? 9.452 -3.936 -22.610 1.00 89.44 81 LYS A N 1
ATOM 685 C CA . LYS A 1 81 ? 9.343 -3.568 -24.033 1.00 89.44 81 LYS A CA 1
ATOM 686 C C . LYS A 1 81 ? 10.036 -2.245 -24.333 1.00 89.44 81 LYS A C 1
ATOM 688 O O . LYS A 1 81 ? 10.785 -2.157 -25.302 1.00 89.44 81 LYS A O 1
ATOM 693 N N . GLU A 1 82 ? 9.835 -1.233 -23.490 1.00 88.06 82 GLU A N 1
ATOM 694 C CA . GLU A 1 82 ? 10.492 0.064 -23.657 1.00 88.06 82 GLU A CA 1
ATOM 695 C C . GLU A 1 82 ? 12.018 -0.085 -23.604 1.00 88.06 82 GLU A C 1
ATOM 697 O O . GLU A 1 82 ? 12.712 0.475 -24.449 1.00 88.06 82 GLU A O 1
ATOM 702 N N . ILE A 1 83 ? 12.547 -0.911 -22.690 1.00 88.00 83 ILE A N 1
ATOM 703 C CA . ILE A 1 83 ? 13.979 -1.240 -22.619 1.00 88.00 83 ILE A CA 1
ATOM 704 C C . ILE A 1 83 ? 14.461 -1.958 -23.888 1.00 88.00 83 ILE A C 1
ATOM 706 O O . ILE A 1 83 ? 15.561 -1.672 -24.369 1.00 88.00 83 ILE A O 1
ATOM 710 N N . GLU A 1 84 ? 13.676 -2.881 -24.446 1.00 87.12 84 GLU A N 1
ATOM 711 C CA . GLU A 1 84 ? 14.015 -3.579 -25.693 1.00 87.12 84 GLU A CA 1
ATOM 712 C C . GLU A 1 84 ? 14.067 -2.641 -26.908 1.00 87.12 84 GLU A C 1
ATOM 714 O O . GLU A 1 84 ? 14.902 -2.848 -27.793 1.00 87.12 84 GLU A O 1
ATOM 719 N N . GLU A 1 85 ? 13.253 -1.586 -26.935 1.00 89.75 85 GLU A N 1
ATOM 720 C CA . GLU A 1 85 ? 13.233 -0.575 -28.001 1.00 89.75 85 GLU A CA 1
ATOM 721 C C . GLU A 1 85 ? 14.367 0.461 -27.897 1.00 89.75 85 GLU A C 1
ATOM 723 O O . GLU A 1 85 ? 14.614 1.214 -28.844 1.00 89.75 85 GLU A O 1
ATOM 728 N N . LEU A 1 86 ? 15.101 0.494 -26.780 1.00 89.62 86 LEU A N 1
ATOM 729 C CA . LEU A 1 86 ? 16.248 1.387 -26.623 1.00 89.62 86 LEU A CA 1
ATOM 730 C C . LEU A 1 86 ? 17.392 1.033 -27.583 1.00 89.62 86 LEU A C 1
ATOM 732 O O . LEU A 1 86 ? 17.656 -0.132 -27.898 1.00 89.62 86 LEU A O 1
ATOM 736 N N . ASP A 1 87 ? 18.120 2.069 -27.996 1.00 90.06 87 ASP A N 1
ATOM 737 C CA . ASP A 1 87 ? 19.376 1.923 -28.726 1.00 90.06 87 ASP A CA 1
ATOM 738 C C . ASP A 1 87 ? 20.470 1.261 -27.866 1.00 90.06 87 ASP A C 1
ATOM 740 O O . ASP A 1 87 ? 20.402 1.209 -26.631 1.00 90.06 87 ASP A O 1
ATOM 744 N N . ASP A 1 88 ? 21.490 0.728 -28.540 1.00 88.88 88 ASP A N 1
ATOM 745 C CA . ASP A 1 88 ? 22.567 -0.024 -27.893 1.00 88.88 88 ASP A CA 1
ATOM 746 C C . ASP A 1 88 ? 23.353 0.831 -26.885 1.00 88.88 88 ASP A C 1
ATOM 748 O O . ASP A 1 88 ? 23.767 0.322 -25.842 1.00 88.88 88 ASP A O 1
ATOM 752 N N . GLU A 1 89 ? 23.505 2.136 -27.142 1.00 87.62 89 GLU A N 1
ATOM 753 C CA . GLU A 1 89 ? 24.163 3.069 -26.217 1.00 87.62 89 GLU A CA 1
ATOM 754 C C . GLU A 1 89 ? 23.378 3.211 -24.906 1.00 87.62 89 GLU A C 1
ATOM 756 O O . GLU A 1 89 ? 23.949 3.124 -23.817 1.00 87.62 89 GLU A O 1
ATOM 761 N N . LYS A 1 90 ? 22.054 3.390 -24.969 1.00 87.69 90 LYS A N 1
ATOM 762 C CA . LYS A 1 90 ? 21.208 3.485 -23.772 1.00 87.69 90 LYS A CA 1
ATOM 763 C C . LYS A 1 90 ? 21.133 2.162 -23.022 1.00 87.69 90 LYS A C 1
ATOM 765 O O . LYS A 1 90 ? 21.165 2.180 -21.792 1.00 87.69 90 LYS A O 1
ATOM 770 N N . LYS A 1 91 ? 21.089 1.027 -23.726 1.00 87.50 91 LYS A N 1
ATOM 771 C CA . LYS A 1 91 ? 21.137 -0.306 -23.102 1.00 87.50 91 LYS A CA 1
ATOM 772 C C . LYS A 1 91 ? 22.443 -0.531 -22.343 1.00 87.50 91 LYS A C 1
ATOM 774 O O . LYS A 1 91 ? 22.402 -1.019 -21.216 1.00 87.50 91 LYS A O 1
ATOM 779 N N . GLN A 1 92 ? 23.581 -0.127 -22.910 1.00 86.88 92 GLN A N 1
ATOM 780 C CA . GLN A 1 92 ? 24.876 -0.186 -22.222 1.00 86.88 92 GLN A CA 1
ATOM 781 C C . GLN A 1 92 ? 24.884 0.682 -20.959 1.00 86.88 92 GLN A C 1
ATOM 783 O O . GLN A 1 92 ? 25.241 0.195 -19.888 1.00 86.88 92 GLN A O 1
ATOM 788 N N . ARG A 1 93 ? 24.388 1.924 -21.040 1.00 88.19 93 ARG A N 1
ATOM 789 C CA . ARG A 1 93 ? 24.279 2.805 -19.863 1.00 88.19 93 ARG A CA 1
ATOM 790 C C . ARG A 1 93 ? 23.372 2.235 -18.769 1.00 88.19 93 ARG A C 1
ATOM 792 O O . ARG A 1 93 ? 23.683 2.367 -17.591 1.00 88.19 93 ARG A O 1
ATOM 799 N N . LEU A 1 94 ? 22.261 1.595 -19.136 1.00 86.88 94 LEU A N 1
ATOM 800 C CA . LEU A 1 94 ? 21.375 0.902 -18.190 1.00 86.88 94 LEU A CA 1
ATOM 801 C C . LEU A 1 94 ? 22.082 -0.258 -17.474 1.00 86.88 94 LEU A C 1
ATOM 803 O O . LEU A 1 94 ? 21.897 -0.436 -16.272 1.00 86.88 94 LEU A O 1
ATOM 807 N N . GLN A 1 95 ? 22.908 -1.027 -18.188 1.00 84.88 95 GLN A N 1
ATOM 808 C CA . GLN A 1 95 ? 23.693 -2.116 -17.596 1.00 84.88 95 GLN A CA 1
ATOM 809 C C . GLN A 1 95 ? 24.757 -1.601 -16.620 1.00 84.88 95 GLN A C 1
ATOM 811 O O . GLN A 1 95 ? 24.928 -2.190 -15.553 1.00 84.88 95 GLN A O 1
ATOM 816 N N . GLU A 1 96 ? 25.436 -0.501 -16.954 1.00 84.50 96 GLU A N 1
ATOM 817 C CA . GLU A 1 96 ? 26.393 0.163 -16.057 1.00 84.50 96 GLU A CA 1
ATOM 818 C C . GLU A 1 96 ? 25.707 0.632 -14.770 1.00 84.50 96 GLU A C 1
ATOM 820 O O . GLU A 1 96 ? 26.133 0.260 -13.679 1.00 84.50 96 GLU A O 1
ATOM 825 N N . ILE A 1 97 ? 24.575 1.334 -14.891 1.00 84.81 97 ILE A N 1
ATOM 826 C CA . ILE A 1 97 ? 23.787 1.789 -13.737 1.00 84.81 97 ILE A CA 1
ATOM 827 C C . ILE A 1 97 ? 23.361 0.604 -12.860 1.00 84.81 97 ILE A C 1
ATOM 829 O O . ILE A 1 97 ? 23.503 0.664 -11.640 1.00 84.81 97 ILE A O 1
ATOM 833 N N . ASN A 1 98 ? 22.859 -0.485 -13.450 1.00 83.19 98 ASN A N 1
ATOM 834 C CA . ASN A 1 98 ? 22.451 -1.663 -12.678 1.00 83.19 98 ASN A CA 1
ATOM 835 C C . ASN A 1 98 ? 23.622 -2.270 -11.893 1.00 83.19 98 ASN A C 1
ATOM 837 O O . ASN A 1 98 ? 23.454 -2.623 -10.728 1.00 83.19 98 ASN A O 1
ATOM 841 N N . LYS A 1 99 ? 24.811 -2.343 -12.499 1.00 81.50 99 LYS A N 1
ATOM 842 C CA . LYS A 1 99 ? 26.019 -2.853 -11.843 1.00 81.50 99 LYS A CA 1
ATOM 843 C C . LYS A 1 99 ? 26.461 -1.966 -10.673 1.00 81.50 99 LYS A C 1
ATOM 845 O O . LYS A 1 99 ? 26.810 -2.490 -9.615 1.00 81.50 99 LYS A O 1
ATOM 850 N N . ASP A 1 100 ? 26.393 -0.647 -10.835 1.00 78.81 100 ASP A N 1
ATOM 851 C CA . ASP A 1 100 ? 26.722 0.314 -9.775 1.00 78.81 100 ASP A CA 1
ATOM 852 C C . ASP A 1 100 ? 25.732 0.221 -8.602 1.00 78.81 100 ASP A C 1
ATOM 854 O O . ASP A 1 100 ? 26.116 0.321 -7.435 1.00 78.81 100 ASP A O 1
ATOM 858 N N . PHE A 1 101 ? 24.452 -0.038 -8.888 1.00 79.81 101 PHE A N 1
ATOM 859 C CA . PHE A 1 101 ? 23.420 -0.236 -7.866 1.00 79.81 101 PHE A CA 1
ATOM 860 C C . PHE A 1 101 ? 23.488 -1.594 -7.157 1.00 79.81 101 PHE A C 1
ATOM 862 O O . PHE A 1 101 ? 23.053 -1.685 -6.007 1.00 79.81 101 PHE A O 1
ATOM 869 N N . GLU A 1 102 ? 24.020 -2.643 -7.792 1.00 78.38 102 GLU A N 1
ATOM 870 C CA . GLU A 1 102 ? 24.225 -3.947 -7.143 1.00 78.38 102 GLU A CA 1
ATOM 871 C C . GLU A 1 102 ? 25.303 -3.890 -6.049 1.00 78.38 102 GLU A C 1
ATOM 873 O O . GLU A 1 102 ? 25.230 -4.639 -5.072 1.00 78.38 102 GLU A O 1
ATOM 878 N N . ASN A 1 103 ? 26.277 -2.980 -6.169 1.00 74.25 103 ASN A N 1
ATOM 879 C CA . ASN A 1 103 ? 27.322 -2.785 -5.167 1.00 74.25 103 ASN A CA 1
ATOM 880 C C . ASN A 1 103 ? 27.654 -1.296 -4.939 1.00 74.25 103 ASN A C 1
ATOM 882 O O . ASN A 1 103 ? 28.768 -0.851 -5.230 1.00 74.25 103 ASN A O 1
ATOM 886 N N . PRO A 1 104 ? 26.732 -0.525 -4.338 1.00 68.38 104 PRO A N 1
ATOM 887 C CA . PRO A 1 104 ? 26.814 0.937 -4.278 1.00 68.38 104 PRO A CA 1
ATOM 888 C C . PRO A 1 104 ? 27.955 1.462 -3.394 1.00 68.38 104 PRO A C 1
ATOM 890 O O . PRO A 1 104 ? 28.251 2.653 -3.405 1.00 68.38 104 PRO A O 1
ATOM 893 N N . LEU A 1 105 ? 28.583 0.590 -2.597 1.00 73.31 105 LEU A N 1
ATOM 894 C CA . LEU A 1 105 ? 29.689 0.920 -1.693 1.00 73.31 105 LEU A CA 1
ATOM 895 C C . LEU A 1 105 ? 30.992 0.192 -2.052 1.00 73.31 105 LEU A C 1
ATOM 897 O O . LEU A 1 105 ? 31.998 0.387 -1.372 1.00 73.31 105 LEU A O 1
ATOM 901 N N . GLY A 1 106 ? 30.992 -0.638 -3.100 1.00 66.94 106 GLY A N 1
ATOM 902 C CA . GLY A 1 106 ? 32.135 -1.470 -3.479 1.00 66.94 106 GLY A CA 1
ATOM 903 C C . GLY A 1 106 ? 33.388 -0.676 -3.825 1.00 66.94 106 GLY A C 1
ATOM 904 O O . GLY A 1 106 ? 34.486 -1.092 -3.474 1.00 66.94 106 GLY A O 1
ATOM 905 N N . GLU A 1 107 ? 33.219 0.489 -4.453 1.00 63.56 107 GLU A N 1
ATOM 906 C CA . GLU A 1 107 ? 34.323 1.398 -4.782 1.00 63.56 107 GLU A CA 1
ATOM 907 C C . GLU A 1 107 ? 34.702 2.340 -3.628 1.00 63.56 107 GLU A C 1
ATOM 909 O O . GLU A 1 107 ? 35.771 2.940 -3.642 1.00 63.56 107 GLU A O 1
ATOM 914 N N . MET A 1 108 ? 33.848 2.477 -2.607 1.00 62.53 108 MET A N 1
ATOM 915 C CA . MET A 1 108 ? 34.067 3.413 -1.494 1.00 62.53 108 MET A CA 1
ATOM 916 C C . MET A 1 108 ? 34.981 2.848 -0.394 1.00 62.53 108 MET A C 1
ATOM 918 O O . MET A 1 108 ? 35.509 3.612 0.413 1.00 62.53 108 MET A O 1
ATOM 922 N N . PHE A 1 109 ? 35.157 1.524 -0.352 1.00 63.47 109 PHE A N 1
ATOM 923 C CA . PHE A 1 109 ? 35.936 0.810 0.669 1.00 63.47 109 PHE A CA 1
ATOM 924 C C . PHE A 1 109 ? 36.976 -0.163 0.078 1.00 63.47 109 PHE A C 1
ATOM 926 O O . PHE A 1 109 ? 37.451 -1.047 0.796 1.00 63.47 109 PHE A O 1
ATOM 933 N N . GLY A 1 110 ? 37.290 -0.022 -1.215 1.00 56.66 110 GLY A N 1
ATOM 934 C CA . GLY A 1 110 ? 38.321 -0.787 -1.929 1.00 56.66 110 GLY A CA 1
ATOM 935 C C . GLY A 1 110 ? 39.714 -0.181 -1.821 1.00 56.66 110 GLY A C 1
ATOM 936 O O . GLY A 1 110 ? 39.815 1.065 -1.767 1.00 56.66 110 GLY A O 1
#

Organism: NCBI:txid412755